Protein AF-D1BHY8-F1 (afdb_monomer_lite)

pLDDT: mean 82.14, std 14.95, range [43.56, 96.19]

Foldseek 3Di:
DPPQPPVSVLVVLVVQLVCVVVVNHDPVVVVVCCVPPPCSNPLLVQLSNLDDDDLVPPVSNLVNLVSQLRCVVVVNHDPCPVVVCCVSPNCSNPDDVVNPPPPPDPDPPPDDDD

Sequence (114 aa):
MSEKTEEELTVWIKEQIDAYDAGTIDPDLAAHLDAEIPGWNDAGARARVTPEPAIEDTEAMAAWIEVNRAAHVAGSLPEGRAAYLDSIAPGWSEPTAADEQPAADEKPVESTEA

Organism: Sanguibacter keddieii (strain ATCC 51767 / DSM 10542 / NCFB 3025 / ST-74) (NCBI:txid446469)

Radius of gyration: 18.78 Å; chains: 1; bounding box: 41×63×37 Å

Secondary structure (DSSP, 8-state):
-----HHHHHHHHHHHHHHHHTT-S-HHHHHHHHHHSTTTTSHHHHHHHSPPPPTT-HHHHHHHHHHHHHHHHTT-PPTTHHHHHHHHSTTTTSPPTTTT--------------

Structure (mmCIF, N/CA/C/O backbone):
data_AF-D1BHY8-F1
#
_entry.id   AF-D1BHY8-F1
#
loop_
_atom_site.group_PDB
_atom_site.id
_atom_site.type_symbol
_atom_site.label_atom_id
_atom_site.label_alt_id
_atom_site.label_comp_id
_atom_site.label_asym_id
_atom_site.label_entity_id
_atom_site.label_seq_id
_atom_site.pdbx_PDB_ins_code
_atom_site.Cartn_x
_atom_site.Cartn_y
_atom_site.Cartn_z
_atom_site.occupancy
_atom_site.B_iso_or_equiv
_atom_site.auth_seq_id
_atom_site.auth_comp_id
_atom_site.auth_asym_id
_atom_site.auth_atom_id
_atom_site.pdbx_PDB_model_num
ATOM 1 N N . MET A 1 1 ? -24.735 11.561 -3.843 1.00 43.56 1 MET A N 1
ATOM 2 C CA . MET A 1 1 ? -23.568 10.807 -3.354 1.00 43.56 1 MET A CA 1
ATOM 3 C C . MET A 1 1 ? -22.557 10.921 -4.469 1.00 43.56 1 MET A C 1
ATOM 5 O O . MET A 1 1 ? -22.843 10.398 -5.535 1.00 43.56 1 MET A O 1
ATOM 9 N N . SER A 1 2 ? -21.522 11.745 -4.319 1.00 51.69 2 SER A N 1
ATOM 10 C CA . SER A 1 2 ? -20.481 11.820 -5.347 1.00 51.69 2 SER A CA 1
ATOM 11 C C . SER A 1 2 ? -19.840 10.442 -5.434 1.00 51.69 2 SER A C 1
ATOM 13 O O . SER A 1 2 ? -19.338 9.945 -4.427 1.00 51.69 2 SER A O 1
ATOM 15 N N . GLU A 1 3 ? -19.948 9.796 -6.589 1.00 65.69 3 GLU A N 1
ATOM 16 C CA . GLU A 1 3 ? -19.189 8.588 -6.886 1.00 65.69 3 GLU A CA 1
ATOM 17 C C . GLU A 1 3 ? -17.720 9.014 -6.866 1.00 65.69 3 GLU A C 1
ATOM 19 O O . GLU A 1 3 ? -17.295 9.773 -7.736 1.00 65.69 3 GLU A O 1
ATOM 24 N N . LYS A 1 4 ? -16.975 8.627 -5.820 1.00 71.75 4 LYS A N 1
ATOM 25 C CA . LYS A 1 4 ? -15.517 8.773 -5.842 1.00 71.75 4 LYS A CA 1
ATOM 26 C C . LYS A 1 4 ? -15.026 8.032 -7.076 1.00 71.75 4 LYS A C 1
ATOM 28 O O . LYS A 1 4 ? -15.441 6.893 -7.305 1.00 71.75 4 LYS A O 1
ATOM 33 N N . THR A 1 5 ? -14.180 8.669 -7.870 1.00 84.75 5 THR A N 1
ATOM 34 C CA . THR A 1 5 ? -13.558 7.973 -8.997 1.00 84.75 5 THR A CA 1
ATOM 35 C C . THR A 1 5 ? -12.668 6.843 -8.474 1.00 84.75 5 THR A C 1
ATOM 37 O O . THR A 1 5 ? -12.279 6.825 -7.305 1.00 84.75 5 THR A O 1
ATOM 40 N N . GLU A 1 6 ? -12.335 5.880 -9.330 1.00 78.62 6 GLU A N 1
ATOM 41 C CA . GLU A 1 6 ? -11.438 4.777 -8.961 1.00 78.62 6 GLU A CA 1
ATOM 42 C C . GLU A 1 6 ? -10.068 5.290 -8.472 1.00 78.62 6 GLU A C 1
ATOM 44 O O . GLU A 1 6 ? -9.507 4.770 -7.506 1.00 78.62 6 GLU A O 1
ATOM 49 N N . GLU A 1 7 ? -9.577 6.385 -9.058 1.00 81.62 7 GLU A N 1
ATOM 50 C CA . GLU A 1 7 ? -8.347 7.063 -8.635 1.00 81.62 7 GLU A CA 1
ATOM 51 C C . GLU A 1 7 ? -8.487 7.708 -7.249 1.00 81.62 7 GLU A C 1
ATOM 53 O O . GLU A 1 7 ? -7.640 7.502 -6.379 1.00 81.62 7 GLU A O 1
ATOM 58 N N . GLU A 1 8 ? -9.576 8.442 -7.004 1.00 85.75 8 GLU A N 1
ATOM 59 C CA . GLU A 1 8 ? -9.850 9.055 -5.698 1.00 85.75 8 GLU A CA 1
ATOM 60 C C . GLU A 1 8 ? -10.026 8.001 -4.602 1.00 85.75 8 GLU A C 1
ATOM 62 O O . GLU A 1 8 ? -9.585 8.199 -3.468 1.00 85.75 8 GLU A O 1
ATOM 67 N N . LEU A 1 9 ? -10.658 6.872 -4.929 1.00 85.31 9 LEU A N 1
ATOM 68 C CA . LEU A 1 9 ? -10.811 5.750 -4.012 1.00 85.31 9 LEU A CA 1
ATOM 69 C C . LEU A 1 9 ? -9.456 5.112 -3.689 1.00 85.31 9 LEU A C 1
ATOM 71 O O . LEU A 1 9 ? -9.190 4.827 -2.525 1.00 85.31 9 LEU A O 1
ATOM 75 N N . THR A 1 10 ? -8.589 4.943 -4.687 1.00 86.12 10 THR A N 1
ATOM 76 C CA . THR A 1 10 ? -7.242 4.378 -4.515 1.00 86.12 10 THR A CA 1
ATOM 77 C C . THR A 1 10 ? -6.378 5.263 -3.617 1.00 86.12 10 THR A C 1
ATOM 79 O O . THR A 1 10 ? -5.772 4.770 -2.666 1.00 86.12 10 THR A O 1
ATOM 82 N N . VAL A 1 11 ? -6.363 6.579 -3.862 1.00 89.38 11 VAL A N 1
ATOM 83 C CA . VAL A 1 11 ? -5.634 7.544 -3.019 1.00 89.38 11 VAL A CA 1
ATOM 84 C C . VAL A 1 11 ? -6.191 7.551 -1.600 1.00 89.38 11 VAL A C 1
ATOM 86 O O . VAL A 1 11 ? -5.434 7.505 -0.635 1.00 89.38 11 VAL A O 1
ATOM 89 N N . TRP A 1 12 ? -7.514 7.549 -1.454 1.00 91.50 12 TRP A N 1
ATOM 90 C CA . TRP A 1 12 ? -8.134 7.555 -0.137 1.00 91.50 12 TRP A CA 1
ATOM 91 C C . TRP A 1 12 ? -7.851 6.273 0.656 1.00 91.50 12 TRP A C 1
ATOM 93 O O . TRP A 1 12 ? -7.521 6.364 1.838 1.00 91.50 12 TRP A O 1
ATOM 103 N N . ILE A 1 13 ? -7.929 5.091 0.028 1.00 91.19 13 ILE A N 1
ATOM 104 C CA . ILE A 1 13 ? -7.562 3.819 0.673 1.00 91.19 13 ILE A CA 1
ATOM 105 C C . ILE A 1 13 ? -6.087 3.821 1.066 1.00 91.19 13 ILE A C 1
ATOM 107 O O . ILE A 1 13 ? -5.766 3.363 2.161 1.00 91.19 13 ILE A O 1
ATOM 111 N N . LYS A 1 14 ? -5.198 4.392 0.241 1.00 92.56 14 LYS A N 1
ATOM 112 C CA . LYS A 1 14 ? -3.788 4.553 0.607 1.00 92.56 14 LYS A CA 1
ATOM 113 C C . LYS A 1 14 ? -3.626 5.304 1.928 1.00 92.56 14 LYS A C 1
ATOM 115 O O . LYS A 1 14 ? -2.929 4.821 2.813 1.00 92.56 14 LYS A O 1
ATOM 120 N N . GLU A 1 15 ? -4.282 6.453 2.071 1.00 93.25 15 GLU A N 1
ATOM 121 C CA . GLU A 1 15 ? -4.218 7.249 3.302 1.00 93.25 15 GLU A CA 1
ATOM 122 C C . GLU A 1 15 ? -4.725 6.465 4.518 1.00 93.25 15 GLU A C 1
ATOM 124 O O . GLU A 1 15 ? -4.160 6.580 5.605 1.00 93.25 15 GLU A O 1
ATOM 129 N N . GLN A 1 16 ? -5.767 5.645 4.339 1.00 95.31 16 GLN A N 1
ATOM 130 C CA . GLN A 1 16 ? -6.299 4.834 5.432 1.00 95.31 16 GLN A CA 1
ATOM 131 C C . GLN A 1 16 ? -5.335 3.706 5.812 1.00 95.31 16 GLN A C 1
ATOM 133 O O . GLN A 1 16 ? -5.181 3.422 6.997 1.00 95.31 16 GLN A O 1
ATOM 138 N N . ILE A 1 17 ? -4.669 3.079 4.835 1.00 94.25 17 ILE A N 1
ATOM 139 C CA . ILE A 1 17 ? -3.659 2.041 5.089 1.00 94.25 17 ILE A CA 1
ATOM 140 C C . ILE A 1 17 ? -2.475 2.656 5.835 1.00 94.25 17 ILE A C 1
ATOM 142 O O . ILE A 1 17 ? -2.067 2.124 6.863 1.00 94.25 17 ILE A O 1
ATOM 146 N N . ASP A 1 18 ? -1.987 3.814 5.383 1.00 93.12 18 ASP A N 1
ATOM 147 C CA . ASP A 1 18 ? -0.881 4.523 6.031 1.00 93.12 18 ASP A CA 1
ATOM 148 C C . ASP A 1 18 ? -1.251 4.915 7.484 1.00 93.12 18 ASP A C 1
ATOM 150 O O . ASP A 1 18 ? -0.440 4.771 8.400 1.00 93.12 18 ASP A O 1
ATOM 154 N N . ALA A 1 19 ? -2.493 5.356 7.731 1.00 93.62 19 ALA A N 1
ATOM 155 C CA . ALA A 1 19 ? -2.992 5.662 9.077 1.00 93.62 19 ALA A CA 1
ATOM 156 C C . ALA A 1 19 ? -3.164 4.410 9.956 1.00 93.62 19 ALA A C 1
ATOM 158 O O . ALA A 1 19 ? -2.929 4.462 11.166 1.00 93.62 19 ALA A O 1
ATOM 159 N N . TYR A 1 20 ? -3.566 3.284 9.368 1.00 94.38 20 TYR A N 1
ATOM 160 C CA . TYR A 1 20 ? -3.672 2.002 10.060 1.00 94.38 20 TYR A CA 1
ATOM 161 C C . TYR A 1 20 ? -2.298 1.487 10.484 1.00 94.38 20 TYR A C 1
ATOM 163 O O . TYR A 1 20 ? -2.110 1.143 11.650 1.00 94.38 20 TYR A O 1
ATOM 171 N N . ASP A 1 21 ? -1.319 1.523 9.579 1.00 92.00 21 ASP A N 1
ATOM 172 C CA . ASP A 1 21 ? 0.058 1.106 9.851 1.00 92.00 21 ASP A CA 1
ATOM 173 C C . ASP A 1 21 ? 0.731 2.028 10.887 1.00 92.00 21 ASP A C 1
ATOM 175 O O . ASP A 1 21 ? 1.500 1.570 11.733 1.00 92.00 21 ASP A O 1
ATOM 179 N N . ALA A 1 22 ? 0.386 3.321 10.8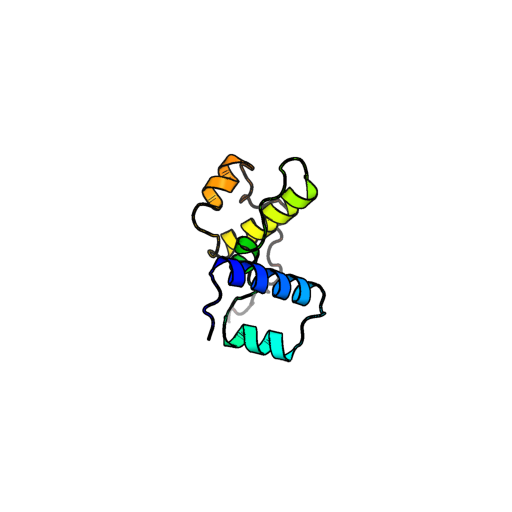89 1.00 93.31 22 ALA A N 1
ATOM 180 C CA . ALA A 1 22 ? 0.810 4.276 11.913 1.00 93.31 22 ALA A CA 1
ATOM 181 C C . ALA A 1 22 ? 0.065 4.129 13.258 1.00 93.31 22 ALA A C 1
ATOM 183 O O . ALA A 1 22 ? 0.449 4.768 14.241 1.00 93.31 22 ALA A O 1
ATOM 184 N N . GLY A 1 23 ? -1.008 3.330 13.318 1.00 93.94 23 GLY A N 1
ATOM 185 C CA . GLY A 1 23 ? -1.868 3.186 14.496 1.00 93.94 23 GLY A CA 1
ATOM 186 C C . GLY A 1 23 ? -2.661 4.450 14.849 1.00 93.94 23 GLY A C 1
ATOM 187 O O . GLY A 1 23 ? -3.062 4.620 16.000 1.00 93.94 23 GLY A O 1
ATOM 188 N N . THR A 1 24 ? -2.852 5.358 13.889 1.00 96.19 24 THR A N 1
ATOM 189 C CA . THR A 1 24 ? -3.548 6.645 14.060 1.00 96.19 24 THR A CA 1
ATOM 190 C C . THR A 1 24 ? -4.954 6.658 13.467 1.00 96.19 24 THR A C 1
ATOM 192 O O . THR A 1 24 ? -5.671 7.645 13.636 1.00 96.19 24 THR A O 1
ATOM 195 N N . ILE A 1 25 ? -5.356 5.584 12.784 1.00 94.69 25 ILE A N 1
ATOM 196 C CA . ILE A 1 25 ? -6.710 5.433 12.254 1.00 94.69 25 ILE A CA 1
ATOM 197 C C . ILE A 1 25 ? -7.748 5.409 13.384 1.00 94.69 25 ILE A C 1
ATOM 199 O O . ILE A 1 25 ? -7.530 4.829 14.449 1.00 94.69 25 ILE A O 1
ATOM 203 N N . ASP A 1 26 ? -8.897 6.034 13.134 1.00 94.50 26 ASP A N 1
ATOM 204 C CA . ASP A 1 26 ? -10.049 5.938 14.025 1.00 94.50 26 ASP A CA 1
ATOM 205 C C . ASP A 1 26 ? -10.571 4.480 14.041 1.00 94.50 26 ASP A C 1
ATOM 207 O O . ASP A 1 26 ? -10.841 3.926 12.969 1.00 94.50 26 ASP A O 1
ATOM 211 N N . PRO A 1 27 ? -10.720 3.832 15.214 1.00 92.81 27 PRO A N 1
ATOM 212 C CA . PRO A 1 27 ? -11.228 2.463 15.306 1.00 92.81 27 PRO A CA 1
ATOM 213 C C . PRO A 1 27 ? -12.614 2.268 14.680 1.00 92.81 27 PRO A C 1
ATOM 215 O O . PRO A 1 27 ? -12.866 1.219 14.085 1.00 92.81 27 PRO A O 1
ATOM 218 N N . ASP A 1 28 ? -13.497 3.265 14.773 1.00 94.94 28 ASP A N 1
ATOM 219 C CA . ASP A 1 28 ? -14.833 3.197 14.178 1.00 94.94 28 ASP A CA 1
ATOM 220 C C . ASP A 1 28 ? -14.746 3.281 12.648 1.00 94.94 28 ASP A C 1
ATOM 222 O O . ASP A 1 28 ? -15.491 2.602 11.938 1.00 94.94 28 ASP A O 1
ATOM 226 N N . LEU A 1 29 ? -13.791 4.060 12.124 1.00 93.75 29 LEU A N 1
ATOM 227 C CA . LEU A 1 29 ? -13.511 4.117 10.689 1.00 93.75 29 LEU A CA 1
ATOM 228 C C . LEU A 1 29 ? -12.920 2.800 10.178 1.00 93.75 29 LEU A C 1
ATOM 230 O O . LEU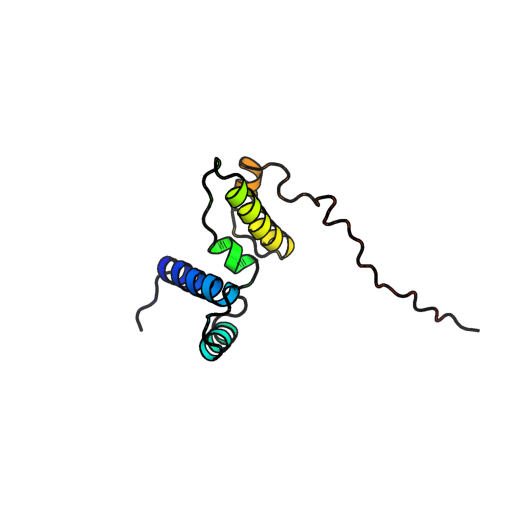 A 1 29 ? -13.354 2.317 9.136 1.00 93.75 29 LEU A O 1
ATOM 234 N N . ALA A 1 30 ? -11.975 2.201 10.905 1.00 92.94 30 ALA A N 1
ATOM 235 C CA . ALA A 1 30 ? -11.410 0.900 10.548 1.00 92.94 30 ALA A CA 1
ATOM 236 C C . ALA A 1 30 ? -12.496 -0.189 10.510 1.00 92.94 30 ALA A C 1
ATOM 238 O O . ALA A 1 30 ? -12.595 -0.923 9.531 1.00 92.94 30 ALA A O 1
ATOM 239 N N . ALA A 1 31 ? -13.378 -0.229 11.515 1.00 93.62 31 ALA A N 1
ATOM 240 C CA . ALA A 1 31 ? -14.501 -1.164 11.542 1.00 93.62 31 ALA A CA 1
ATOM 241 C C . ALA A 1 31 ? -15.501 -0.922 10.397 1.00 93.62 31 ALA A C 1
ATOM 243 O O . ALA A 1 31 ? -16.043 -1.870 9.828 1.00 93.62 31 ALA A O 1
ATOM 244 N N . HIS A 1 32 ? -15.746 0.341 10.039 1.00 94.06 32 HIS A N 1
ATOM 245 C CA . HIS A 1 32 ? -16.584 0.683 8.891 1.00 94.06 32 HIS A CA 1
ATOM 246 C C . HIS A 1 32 ? -15.955 0.223 7.569 1.00 94.06 32 HIS A C 1
ATOM 248 O O . HIS A 1 32 ? -16.646 -0.351 6.732 1.00 94.06 32 HIS A O 1
ATOM 254 N N . LEU A 1 33 ? -14.646 0.418 7.399 1.00 92.94 33 LEU A N 1
ATOM 255 C CA . LEU A 1 33 ? -13.896 -0.051 6.235 1.00 92.94 33 LEU A CA 1
ATOM 256 C C . LEU A 1 33 ? -13.901 -1.576 6.124 1.00 92.94 33 LEU A C 1
ATOM 258 O O . LEU A 1 33 ? -14.147 -2.093 5.041 1.00 92.94 33 LEU A O 1
ATOM 262 N N . ASP A 1 34 ? -13.711 -2.293 7.231 1.00 93.44 34 ASP A N 1
ATOM 263 C CA . ASP A 1 34 ? -13.782 -3.758 7.256 1.00 93.44 34 ASP A CA 1
ATOM 264 C C . ASP A 1 34 ? -15.165 -4.278 6.827 1.00 93.44 34 ASP A C 1
ATOM 266 O O . ASP A 1 34 ? -15.265 -5.329 6.189 1.00 93.44 34 ASP A O 1
ATOM 270 N N . ALA A 1 35 ? -16.233 -3.543 7.158 1.00 92.88 35 ALA A N 1
ATOM 271 C CA . ALA A 1 35 ? -17.605 -3.899 6.808 1.00 92.88 35 ALA A CA 1
ATOM 272 C C . ALA A 1 35 ? -17.971 -3.559 5.352 1.00 92.88 35 ALA A C 1
ATOM 274 O O . ALA A 1 35 ? -18.582 -4.380 4.668 1.00 92.88 35 ALA A O 1
ATOM 275 N N . GLU A 1 36 ? -17.623 -2.360 4.882 1.00 91.75 36 GLU A N 1
ATOM 276 C CA . GLU A 1 36 ? -17.995 -1.868 3.547 1.00 91.75 36 GLU A CA 1
ATOM 277 C C . GLU A 1 36 ? -17.038 -2.353 2.451 1.00 91.75 36 GLU A C 1
ATOM 279 O O . GLU A 1 36 ? -17.446 -2.566 1.309 1.00 91.75 36 GLU A O 1
ATOM 284 N N . ILE A 1 37 ? -15.758 -2.528 2.785 1.00 88.62 37 ILE A N 1
ATOM 285 C CA . ILE A 1 37 ? -14.693 -2.909 1.855 1.00 88.62 37 ILE A CA 1
ATOM 286 C C . ILE A 1 37 ? -13.857 -4.033 2.490 1.00 88.62 37 ILE A C 1
ATOM 288 O O . ILE A 1 37 ? -12.731 -3.812 2.947 1.00 88.62 37 ILE A O 1
ATOM 292 N N . PRO A 1 38 ? -14.374 -5.274 2.518 1.00 89.12 38 PRO A N 1
ATOM 293 C CA . PRO A 1 38 ? -13.612 -6.408 3.021 1.00 89.12 38 PRO A CA 1
ATOM 294 C C . PRO A 1 38 ? -12.270 -6.541 2.289 1.00 89.12 38 PRO A C 1
ATOM 296 O O . PRO A 1 38 ? -12.227 -6.579 1.059 1.00 89.12 38 PRO A O 1
ATOM 299 N N . GLY A 1 39 ? -11.175 -6.608 3.050 1.00 87.62 39 GLY A N 1
ATOM 300 C CA . GLY A 1 39 ? -9.818 -6.695 2.498 1.00 87.62 39 GLY A CA 1
ATOM 301 C C . GLY A 1 39 ? -9.203 -5.357 2.072 1.00 87.62 39 GLY A C 1
ATOM 302 O O . GLY A 1 39 ? -8.173 -5.358 1.406 1.00 87.62 39 GLY A O 1
ATOM 303 N N . TRP A 1 40 ? -9.771 -4.208 2.462 1.00 91.69 40 TRP A N 1
ATOM 304 C CA . TR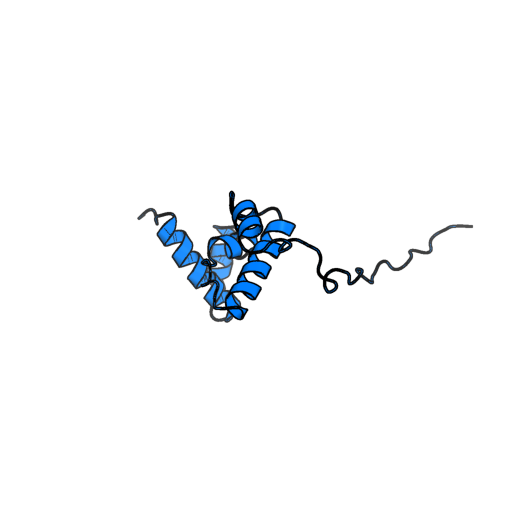P A 1 40 ? -9.246 -2.879 2.103 1.00 91.69 40 TRP A CA 1
ATOM 305 C C . TRP A 1 40 ? -7.772 -2.634 2.479 1.00 91.69 40 TRP A C 1
ATOM 307 O O . TRP A 1 40 ? -7.153 -1.765 1.870 1.00 91.69 40 TRP A O 1
ATOM 317 N N . ASN A 1 41 ? -7.203 -3.377 3.438 1.00 92.62 41 ASN A N 1
ATOM 318 C CA . ASN A 1 41 ? -5.785 -3.308 3.824 1.00 92.62 41 ASN A CA 1
ATOM 319 C C . ASN A 1 41 ? -4.987 -4.598 3.548 1.00 92.62 41 ASN A C 1
ATOM 321 O O . ASN A 1 41 ? -3.861 -4.744 4.035 1.00 92.62 41 ASN A O 1
ATOM 325 N N . ASP A 1 42 ? -5.554 -5.548 2.80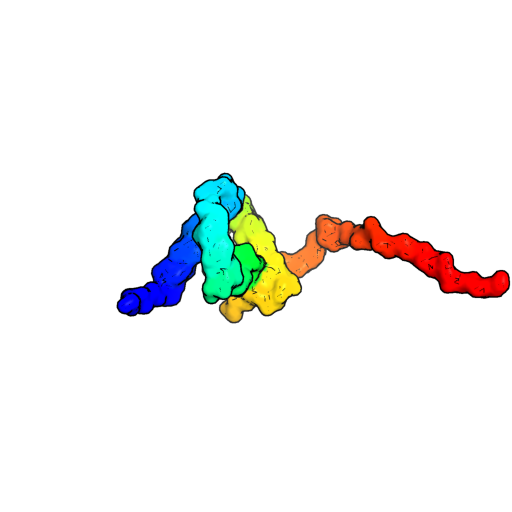0 1.00 92.31 42 ASP A N 1
ATOM 326 C CA . ASP A 1 42 ? -4.889 -6.817 2.517 1.00 92.31 42 ASP A CA 1
ATOM 327 C C . ASP A 1 42 ? -3.685 -6.649 1.569 1.00 92.31 42 ASP A C 1
ATOM 329 O O . ASP A 1 42 ? -3.377 -5.556 1.083 1.00 92.31 42 ASP A O 1
ATOM 333 N N . ALA A 1 43 ? -2.974 -7.746 1.294 1.00 89.19 43 ALA A N 1
ATOM 334 C CA . ALA A 1 43 ? -1.803 -7.712 0.422 1.00 89.19 43 ALA A CA 1
ATOM 335 C C . ALA A 1 43 ? -2.127 -7.212 -1.001 1.00 89.19 43 ALA A C 1
ATOM 337 O O . ALA A 1 43 ? -1.336 -6.476 -1.589 1.00 89.19 43 ALA A O 1
ATOM 338 N N . GLY A 1 44 ? -3.292 -7.563 -1.550 1.00 88.06 44 GLY A N 1
ATOM 339 C CA . GLY A 1 44 ? -3.728 -7.111 -2.869 1.00 88.06 44 GLY A CA 1
ATOM 340 C C . GLY A 1 44 ? -4.075 -5.626 -2.886 1.00 88.06 44 GLY A C 1
ATOM 341 O O . GLY A 1 44 ? -3.627 -4.901 -3.775 1.00 88.06 44 GLY A O 1
ATOM 342 N N . ALA A 1 45 ? -4.829 -5.151 -1.895 1.00 89.50 45 ALA A N 1
ATOM 343 C CA . ALA A 1 45 ? -5.157 -3.741 -1.735 1.00 89.50 45 ALA A CA 1
ATOM 344 C C . ALA A 1 45 ? -3.890 -2.897 -1.557 1.00 89.50 45 ALA A C 1
ATOM 346 O O . ALA A 1 45 ? -3.716 -1.902 -2.261 1.00 89.50 45 ALA A O 1
ATOM 347 N N . ARG A 1 46 ? -2.955 -3.355 -0.717 1.00 91.94 46 ARG A N 1
ATOM 348 C CA . ARG A 1 46 ? -1.635 -2.737 -0.545 1.00 91.94 46 ARG A CA 1
ATOM 349 C C . ARG A 1 46 ? -0.861 -2.684 -1.862 1.00 91.94 46 ARG A C 1
ATOM 351 O O . ARG A 1 46 ? -0.468 -1.600 -2.275 1.00 91.94 46 ARG A O 1
ATOM 358 N N . ALA A 1 47 ? -0.740 -3.792 -2.595 1.00 89.19 47 ALA A N 1
ATOM 359 C CA . ALA A 1 47 ? -0.030 -3.814 -3.880 1.00 89.19 47 ALA A CA 1
ATOM 360 C C . ALA A 1 47 ? -0.636 -2.889 -4.954 1.00 89.19 47 ALA A C 1
ATOM 362 O O . ALA A 1 47 ? 0.100 -2.371 -5.802 1.00 89.19 47 ALA A O 1
ATOM 363 N N . ARG A 1 48 ? -1.959 -2.664 -4.924 1.00 87.81 48 ARG A N 1
ATOM 364 C CA . ARG A 1 48 ? -2.645 -1.707 -5.811 1.00 87.81 48 ARG A CA 1
ATOM 365 C C . ARG A 1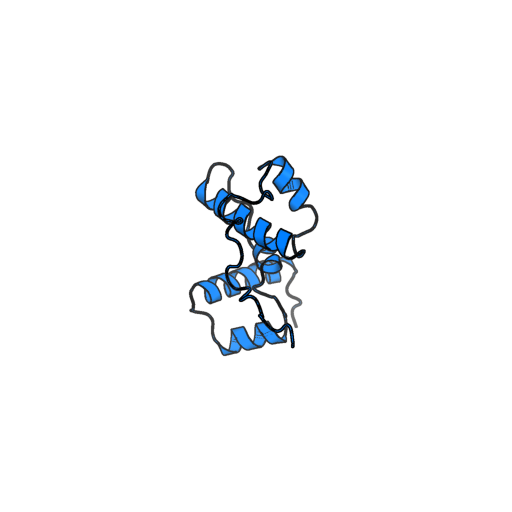 48 ? -2.296 -0.261 -5.478 1.00 87.81 48 ARG A C 1
ATOM 367 O O . ARG A 1 48 ? -2.067 0.516 -6.400 1.00 87.81 48 ARG A O 1
ATOM 374 N N . VAL A 1 49 ? -2.262 0.097 -4.193 1.00 89.00 49 VAL A N 1
ATOM 375 C CA . VAL A 1 49 ? -2.025 1.485 -3.766 1.00 89.00 49 VAL A CA 1
ATOM 376 C C . VAL A 1 49 ? -0.547 1.856 -3.664 1.00 89.00 49 VAL A C 1
ATOM 378 O O . VAL A 1 49 ? -0.228 3.044 -3.647 1.00 89.00 49 VAL A O 1
ATOM 381 N N . THR A 1 50 ? 0.368 0.883 -3.572 1.00 86.25 50 THR A N 1
ATOM 382 C CA . THR A 1 50 ? 1.804 1.175 -3.528 1.00 86.25 50 THR A CA 1
ATOM 383 C C . THR A 1 50 ? 2.284 1.604 -4.920 1.00 86.25 50 THR A C 1
ATOM 385 O O . THR A 1 50 ? 2.254 0.790 -5.854 1.00 86.25 50 THR A O 1
ATOM 388 N N . PRO A 1 51 ? 2.737 2.863 -5.081 1.00 84.12 51 PRO A N 1
ATOM 389 C CA . PRO A 1 51 ? 3.262 3.334 -6.352 1.00 84.12 51 PRO A CA 1
ATOM 390 C C . PRO A 1 51 ? 4.573 2.626 -6.684 1.00 84.12 51 PRO A C 1
ATOM 392 O O . PRO A 1 51 ? 5.291 2.161 -5.798 1.00 84.12 51 PRO A O 1
ATOM 395 N N . GLU A 1 52 ? 4.887 2.571 -7.973 1.00 83.62 52 GLU A N 1
ATOM 396 C CA . GLU A 1 52 ? 6.188 2.102 -8.435 1.00 83.62 52 GLU A CA 1
ATOM 397 C C . GLU A 1 52 ? 7.288 3.063 -7.954 1.00 83.62 52 GLU A C 1
ATOM 399 O O . GLU A 1 52 ? 7.199 4.269 -8.214 1.00 83.62 52 GLU A O 1
ATOM 404 N N . PRO A 1 53 ? 8.310 2.570 -7.239 1.00 83.00 53 PRO A N 1
ATOM 405 C CA . PRO A 1 53 ? 9.419 3.399 -6.803 1.00 83.00 53 PRO A CA 1
ATOM 406 C C . PRO A 1 53 ? 10.354 3.705 -7.976 1.00 83.00 53 PRO A C 1
ATOM 408 O O . PRO A 1 53 ? 10.410 2.980 -8.972 1.00 83.00 53 PRO A O 1
ATOM 411 N N . ALA A 1 54 ? 11.141 4.773 -7.843 1.00 82.25 54 ALA A N 1
ATOM 412 C CA . ALA A 1 54 ? 12.241 5.013 -8.767 1.00 82.25 54 ALA A CA 1
ATOM 413 C C . ALA A 1 54 ? 13.249 3.853 -8.673 1.00 82.25 54 ALA A C 1
ATOM 415 O O . ALA A 1 54 ? 13.624 3.449 -7.577 1.00 82.25 54 ALA A O 1
ATOM 416 N N . ILE A 1 55 ? 13.717 3.338 -9.816 1.00 74.62 55 ILE A N 1
ATOM 417 C CA . ILE A 1 55 ? 14.620 2.167 -9.879 1.00 74.62 55 ILE A CA 1
ATOM 418 C C . ILE A 1 55 ? 15.930 2.398 -9.101 1.00 74.62 55 ILE A C 1
ATOM 420 O O . ILE A 1 55 ? 16.550 1.459 -8.610 1.00 74.62 55 ILE A O 1
ATOM 424 N N . GLU A 1 56 ? 16.349 3.654 -8.983 1.00 81.75 56 GLU A N 1
ATOM 425 C CA . GLU A 1 56 ? 17.548 4.072 -8.254 1.00 81.75 56 GLU A CA 1
ATOM 426 C C . GLU A 1 56 ? 17.387 4.089 -6.724 1.00 81.75 56 GLU A C 1
ATOM 428 O O . GLU A 1 56 ? 18.391 4.105 -6.011 1.00 81.75 56 GLU A O 1
ATOM 433 N N . ASP A 1 57 ? 16.154 4.027 -6.212 1.00 87.12 57 ASP A N 1
ATOM 434 C CA . ASP A 1 57 ? 15.874 3.870 -4.786 1.00 87.12 57 ASP A CA 1
ATOM 435 C C . ASP A 1 57 ? 15.763 2.382 -4.439 1.00 87.12 57 ASP A C 1
ATOM 437 O O . ASP A 1 57 ? 14.702 1.759 -4.508 1.00 87.12 57 ASP A O 1
ATOM 441 N N . THR A 1 58 ? 16.901 1.792 -4.080 1.00 84.00 58 THR A N 1
ATOM 442 C CA . THR A 1 58 ? 17.000 0.357 -3.794 1.00 84.00 58 THR A CA 1
ATOM 443 C C . THR A 1 58 ? 16.184 -0.078 -2.578 1.00 84.00 58 THR A C 1
ATOM 445 O O . THR A 1 58 ? 15.735 -1.221 -2.538 1.00 84.00 58 THR A O 1
ATOM 448 N N . GLU A 1 59 ? 15.995 0.798 -1.587 1.00 86.69 59 GLU A N 1
ATOM 449 C CA . GLU A 1 59 ? 15.225 0.478 -0.378 1.00 86.69 59 GLU A CA 1
ATOM 450 C C . GLU A 1 59 ? 13.728 0.489 -0.687 1.00 86.69 59 GLU A C 1
ATOM 452 O O . GLU A 1 59 ? 13.029 -0.490 -0.408 1.00 86.69 59 GLU A O 1
ATOM 457 N N . ALA A 1 60 ? 13.252 1.541 -1.359 1.00 85.69 60 ALA A N 1
ATOM 458 C CA . ALA A 1 60 ? 11.868 1.614 -1.806 1.00 85.69 60 ALA A CA 1
ATOM 459 C C . ALA A 1 60 ? 11.536 0.494 -2.807 1.00 85.69 60 ALA A C 1
ATOM 461 O O . ALA A 1 60 ? 10.454 -0.088 -2.735 1.00 85.69 60 ALA A O 1
ATOM 462 N N . MET A 1 61 ? 12.472 0.141 -3.697 1.00 88.00 61 MET A N 1
ATOM 463 C CA . MET A 1 61 ? 12.327 -0.980 -4.631 1.00 88.00 61 MET A CA 1
ATOM 464 C C . MET A 1 61 ? 12.195 -2.323 -3.907 1.00 88.00 61 MET A C 1
ATOM 466 O O . MET A 1 61 ? 11.312 -3.109 -4.248 1.00 88.00 61 MET A O 1
ATOM 470 N N . ALA A 1 62 ? 13.021 -2.584 -2.891 1.00 87.56 62 ALA A N 1
ATOM 471 C CA . ALA A 1 62 ? 12.942 -3.821 -2.118 1.00 87.56 62 ALA A CA 1
ATOM 472 C C . ALA A 1 62 ? 11.596 -3.953 -1.385 1.00 87.56 62 ALA A C 1
ATOM 474 O O . ALA A 1 62 ? 10.931 -4.982 -1.512 1.00 87.56 62 ALA A O 1
ATOM 475 N N . ALA A 1 63 ? 11.158 -2.896 -0.694 1.00 88.06 63 ALA A N 1
ATOM 476 C CA . ALA A 1 63 ? 9.870 -2.877 0.000 1.00 88.06 63 ALA A CA 1
ATOM 477 C C . ALA A 1 63 ? 8.690 -3.041 -0.972 1.00 88.06 63 ALA A C 1
ATOM 479 O O . ALA A 1 63 ? 7.744 -3.785 -0.710 1.00 88.06 63 ALA A O 1
ATOM 480 N N . TRP A 1 64 ? 8.752 -2.387 -2.134 1.00 90.75 64 TRP A N 1
ATOM 481 C CA . TRP A 1 64 ? 7.733 -2.531 -3.168 1.00 90.75 64 TRP A CA 1
ATOM 482 C C . TRP A 1 64 ? 7.667 -3.964 -3.710 1.00 90.75 64 TRP A C 1
ATOM 484 O O . TRP A 1 64 ? 6.572 -4.520 -3.821 1.00 90.75 64 TRP A O 1
ATOM 494 N N . ILE A 1 65 ? 8.807 -4.604 -3.992 1.00 91.56 65 ILE A N 1
ATOM 495 C CA . ILE A 1 65 ? 8.850 -6.013 -4.410 1.00 91.56 65 ILE A CA 1
ATOM 496 C C . ILE A 1 65 ? 8.232 -6.916 -3.338 1.00 91.56 65 ILE A C 1
ATOM 498 O O . ILE A 1 65 ? 7.427 -7.780 -3.678 1.00 91.56 65 ILE A O 1
ATOM 502 N N . GLU A 1 66 ? 8.537 -6.699 -2.058 1.00 90.44 66 GLU A N 1
ATOM 503 C CA . GLU A 1 66 ? 7.990 -7.487 -0.948 1.00 90.44 66 GLU A CA 1
ATOM 504 C C . GLU A 1 66 ? 6.457 -7.406 -0.875 1.00 90.44 66 GLU A C 1
ATOM 506 O O . GLU A 1 66 ? 5.784 -8.439 -0.808 1.00 90.44 66 GLU A O 1
ATOM 511 N N . VAL A 1 67 ? 5.885 -6.203 -0.987 1.00 91.00 67 VAL A N 1
ATOM 512 C CA . VAL A 1 67 ? 4.424 -6.008 -1.007 1.00 91.00 67 VAL A CA 1
ATOM 513 C C . VAL A 1 67 ? 3.783 -6.750 -2.182 1.00 91.00 67 VAL A C 1
ATOM 515 O O . VAL A 1 67 ? 2.788 -7.460 -2.012 1.00 91.00 67 VAL A O 1
ATOM 518 N N . ASN A 1 68 ? 4.356 -6.629 -3.382 1.00 92.50 68 ASN A N 1
ATOM 519 C CA . ASN A 1 68 ? 3.831 -7.321 -4.559 1.00 92.50 68 ASN A CA 1
ATOM 520 C C . ASN A 1 68 ? 4.016 -8.843 -4.452 1.00 92.50 68 ASN A C 1
ATOM 522 O O . ASN A 1 68 ? 3.161 -9.610 -4.886 1.00 92.50 68 ASN A O 1
ATOM 526 N N . ARG A 1 69 ? 5.088 -9.312 -3.822 1.00 91.69 69 ARG A N 1
ATOM 527 C CA . ARG A 1 69 ? 5.324 -10.732 -3.564 1.00 91.69 69 ARG A CA 1
ATOM 528 C C . ARG A 1 69 ? 4.298 -11.319 -2.607 1.00 91.69 69 ARG A C 1
ATOM 530 O O . ARG A 1 69 ? 3.730 -12.367 -2.912 1.00 91.69 69 ARG A O 1
ATOM 537 N N . ALA A 1 70 ? 3.985 -10.622 -1.519 1.00 90.50 70 ALA A N 1
ATOM 538 C CA . ALA A 1 70 ? 2.908 -11.013 -0.615 1.00 90.50 70 ALA A CA 1
ATOM 539 C C . ALA A 1 70 ? 1.557 -11.084 -1.350 1.00 90.50 70 ALA A C 1
ATOM 541 O O . ALA A 1 70 ? 0.816 -12.056 -1.199 1.00 90.50 70 ALA A O 1
ATOM 542 N N . ALA A 1 71 ? 1.260 -10.104 -2.211 1.00 90.12 71 ALA A N 1
ATOM 543 C CA . ALA A 1 71 ? 0.044 -10.101 -3.024 1.00 90.12 71 ALA A CA 1
ATOM 544 C C . ALA A 1 71 ? 0.000 -11.257 -4.036 1.00 90.12 71 ALA A C 1
ATOM 546 O O . ALA A 1 71 ? -1.060 -11.838 -4.262 1.00 90.12 71 ALA A O 1
ATOM 547 N N . HIS A 1 72 ? 1.144 -11.612 -4.624 1.00 91.38 72 HIS A N 1
ATOM 548 C CA . HIS A 1 72 ? 1.279 -12.741 -5.541 1.00 91.38 72 HIS A CA 1
ATOM 549 C C . HIS A 1 72 ? 1.031 -14.078 -4.842 1.00 91.38 72 HIS A C 1
ATOM 551 O O . HIS A 1 72 ? 0.238 -14.880 -5.329 1.00 91.38 72 HIS A O 1
ATOM 557 N N . VAL A 1 73 ? 1.640 -14.293 -3.672 1.00 89.81 73 VAL A N 1
ATOM 558 C CA . VAL A 1 73 ? 1.414 -15.494 -2.850 1.00 89.81 73 VAL A CA 1
ATOM 559 C C . VAL A 1 73 ? -0.049 -15.599 -2.412 1.00 89.81 73 VAL A C 1
ATOM 561 O O . VAL A 1 73 ? -0.614 -16.689 -2.418 1.00 89.81 73 VAL A O 1
ATOM 564 N N . ALA A 1 74 ? -0.687 -14.470 -2.097 1.00 87.62 74 ALA A N 1
ATOM 565 C CA . ALA A 1 74 ? -2.109 -14.412 -1.765 1.00 87.62 74 ALA A CA 1
ATOM 566 C C . ALA A 1 74 ? -3.047 -14.600 -2.977 1.00 87.62 74 ALA A C 1
ATOM 568 O O . ALA A 1 74 ? -4.256 -14.716 -2.792 1.00 87.62 74 ALA A O 1
ATOM 569 N N . GLY A 1 75 ? -2.526 -14.617 -4.211 1.00 89.00 75 GLY A N 1
ATOM 570 C CA . GLY A 1 75 ? -3.329 -14.697 -5.436 1.00 89.00 75 GLY A CA 1
ATOM 571 C C . GLY A 1 75 ? -4.106 -13.416 -5.770 1.00 89.00 75 GLY A C 1
ATOM 572 O O . GLY A 1 75 ? -4.991 -13.447 -6.621 1.00 89.00 75 GLY A O 1
ATOM 573 N N . SER A 1 76 ? -3.772 -12.294 -5.124 1.00 90.00 76 SER A N 1
ATOM 574 C CA . SER A 1 76 ? -4.475 -11.004 -5.236 1.00 90.00 76 SER A CA 1
ATOM 575 C C . SER A 1 76 ? -3.675 -9.936 -5.987 1.00 90.00 76 SER A C 1
ATOM 577 O O . SER A 1 76 ? -4.031 -8.754 -5.960 1.00 90.00 76 SER A O 1
ATOM 579 N N . LEU A 1 77 ? -2.579 -10.327 -6.643 1.00 91.00 77 LEU A N 1
ATOM 580 C CA . LEU A 1 77 ? -1.732 -9.411 -7.398 1.00 91.00 77 LEU A CA 1
ATOM 581 C C . LEU A 1 77 ? -2.503 -8.783 -8.580 1.00 91.00 77 LEU A C 1
ATOM 583 O O . LEU A 1 77 ? -3.209 -9.503 -9.289 1.00 91.00 77 LEU A O 1
ATOM 587 N N . PRO A 1 78 ? -2.358 -7.468 -8.836 1.00 86.88 78 PRO A N 1
ATOM 588 C CA . PRO A 1 78 ? -2.993 -6.822 -9.981 1.00 86.88 78 PRO A CA 1
ATOM 589 C C . PRO A 1 78 ? -2.579 -7.432 -11.327 1.00 86.88 78 PRO A C 1
ATOM 591 O O . PRO A 1 78 ? -1.436 -7.858 -11.514 1.00 86.88 78 PRO A O 1
ATOM 594 N N . GLU A 1 79 ? -3.501 -7.427 -12.292 1.00 85.75 79 GLU A N 1
ATOM 595 C CA . GLU A 1 79 ? -3.234 -7.917 -13.646 1.00 85.75 79 GLU A CA 1
ATOM 596 C C . GLU A 1 79 ? -2.080 -7.133 -14.296 1.00 85.75 79 GLU A C 1
ATOM 598 O O . GLU A 1 79 ? -1.940 -5.925 -14.115 1.00 85.75 79 GLU A O 1
ATOM 603 N N . GLY A 1 80 ? -1.194 -7.834 -15.008 1.00 86.56 80 GLY A N 1
ATOM 604 C CA . GLY A 1 80 ? -0.006 -7.242 -15.633 1.00 86.56 80 GLY A CA 1
ATOM 605 C C . GLY A 1 80 ? 1.137 -6.892 -14.670 1.00 86.56 80 GLY A C 1
ATOM 606 O O . GLY A 1 80 ? 2.277 -6.776 -15.119 1.00 86.56 80 GLY A O 1
ATOM 607 N N . ARG A 1 81 ? 0.893 -6.810 -13.352 1.00 90.38 81 ARG A N 1
ATOM 608 C CA . ARG A 1 81 ? 1.932 -6.477 -12.363 1.00 90.38 81 ARG A CA 1
ATOM 609 C C . ARG A 1 81 ? 3.016 -7.552 -12.273 1.00 90.38 81 ARG A C 1
ATOM 611 O O . ARG A 1 81 ? 4.186 -7.200 -12.199 1.00 90.38 81 ARG A O 1
ATOM 618 N N . ALA A 1 82 ? 2.652 -8.835 -12.358 1.00 90.62 82 ALA A N 1
ATOM 619 C CA . ALA A 1 82 ? 3.628 -9.932 -12.418 1.00 90.62 82 ALA A CA 1
ATOM 620 C C . ALA A 1 82 ? 4.557 -9.804 -13.634 1.00 90.62 82 ALA A C 1
ATOM 622 O O . ALA A 1 82 ? 5.771 -9.824 -13.485 1.00 90.62 82 ALA A O 1
ATOM 623 N N . ALA A 1 83 ? 3.985 -9.584 -14.823 1.00 90.00 83 ALA A N 1
ATOM 624 C CA . ALA A 1 83 ? 4.759 -9.442 -16.056 1.00 90.00 83 ALA A CA 1
ATOM 625 C C . ALA A 1 83 ? 5.694 -8.221 -16.019 1.00 90.00 83 ALA A C 1
ATOM 627 O O . ALA A 1 83 ? 6.803 -8.264 -16.548 1.00 90.00 83 ALA A O 1
ATOM 628 N N . TYR A 1 84 ? 5.255 -7.133 -15.382 1.00 89.94 84 TYR A N 1
ATOM 629 C CA . TYR A 1 84 ? 6.104 -5.971 -15.159 1.00 89.94 84 TYR A CA 1
ATOM 630 C C . TYR A 1 84 ? 7.261 -6.283 -14.203 1.00 89.94 84 TYR A C 1
ATOM 632 O O . TYR A 1 84 ? 8.414 -6.022 -14.544 1.00 89.94 84 TYR A O 1
ATOM 640 N N . LEU A 1 85 ? 6.985 -6.911 -13.057 1.00 90.81 85 LEU A N 1
ATOM 641 C CA . LEU A 1 85 ? 8.008 -7.331 -12.095 1.00 90.81 85 LEU A CA 1
ATOM 642 C C . LEU A 1 85 ? 9.024 -8.299 -12.712 1.00 90.81 85 LEU A C 1
ATOM 644 O O . LEU A 1 85 ? 10.222 -8.117 -12.516 1.00 90.81 85 LEU A O 1
ATOM 648 N N . ASP A 1 86 ? 8.578 -9.243 -13.544 1.00 92.44 86 ASP A N 1
ATOM 649 C CA . ASP A 1 86 ? 9.463 -10.141 -14.298 1.00 92.44 86 ASP A CA 1
ATOM 650 C C . ASP A 1 86 ? 10.425 -9.378 -15.224 1.00 92.44 86 ASP A C 1
ATOM 652 O O . ASP A 1 86 ? 11.538 -9.837 -15.481 1.00 92.44 86 ASP A O 1
ATOM 656 N N . SER A 1 87 ? 10.013 -8.206 -15.722 1.00 90.31 87 SER A N 1
ATOM 657 C CA . SER A 1 87 ? 10.818 -7.386 -16.632 1.00 90.31 87 SER A CA 1
ATOM 658 C C . SER A 1 87 ? 11.874 -6.533 -15.924 1.00 90.31 87 SER A C 1
ATOM 660 O O . SER A 1 87 ? 12.974 -6.374 -16.457 1.00 90.31 87 SER A O 1
ATOM 662 N N . ILE A 1 88 ? 11.567 -5.998 -14.737 1.00 88.81 88 ILE A N 1
ATOM 663 C CA . ILE A 1 88 ? 12.453 -5.065 -14.017 1.00 88.81 88 ILE A CA 1
ATOM 664 C C . ILE A 1 88 ? 13.221 -5.713 -12.861 1.00 88.81 88 ILE A C 1
ATOM 666 O O . ILE A 1 88 ? 14.270 -5.205 -12.470 1.00 88.81 88 ILE A O 1
ATOM 670 N N . ALA A 1 89 ? 12.731 -6.835 -12.335 1.00 88.06 89 ALA A N 1
ATOM 671 C CA . ALA A 1 89 ? 13.323 -7.563 -11.219 1.00 88.06 89 ALA A CA 1
ATOM 672 C C . ALA A 1 89 ? 13.191 -9.089 -11.416 1.00 88.06 89 ALA A C 1
ATOM 674 O O . ALA A 1 89 ? 12.449 -9.748 -10.688 1.00 88.06 89 ALA A O 1
ATOM 675 N N . PRO A 1 90 ? 13.903 -9.694 -12.385 1.00 88.06 90 PRO A N 1
ATOM 676 C CA . PRO A 1 90 ? 13.869 -11.142 -12.582 1.00 88.06 90 PRO A CA 1
ATOM 677 C C . PRO A 1 90 ? 14.183 -11.905 -11.286 1.00 88.06 90 PRO A C 1
ATOM 679 O O . PRO A 1 90 ? 15.163 -11.600 -10.608 1.00 88.06 90 PRO A O 1
ATOM 682 N N . GLY A 1 91 ? 13.353 -12.895 -10.949 1.00 87.19 91 GLY A N 1
ATOM 683 C CA . GLY A 1 91 ? 13.483 -13.677 -9.712 1.00 87.19 91 GLY A CA 1
ATOM 684 C C . GLY A 1 91 ? 12.781 -13.077 -8.485 1.00 87.19 91 GLY A C 1
ATOM 685 O O . GLY A 1 91 ? 12.842 -13.670 -7.413 1.00 87.19 91 GLY A O 1
ATOM 686 N N . TRP A 1 92 ? 12.067 -11.950 -8.615 1.00 89.44 92 TRP A N 1
ATOM 687 C CA . TRP A 1 92 ? 11.341 -11.295 -7.512 1.00 89.44 92 TRP A C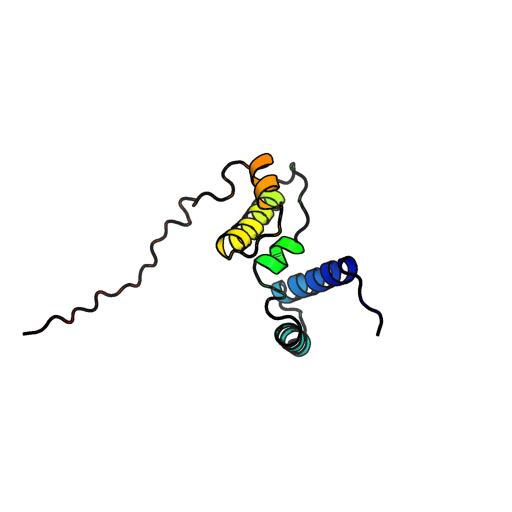A 1
ATOM 688 C C . TRP A 1 92 ? 10.373 -12.213 -6.743 1.00 89.44 92 TRP A C 1
ATOM 690 O O . TRP A 1 92 ? 10.131 -12.001 -5.557 1.00 89.44 92 TRP A O 1
ATOM 700 N N . SER A 1 93 ? 9.796 -13.219 -7.405 1.00 87.81 93 SER A N 1
ATOM 701 C CA . SER A 1 93 ? 8.835 -14.144 -6.802 1.00 87.81 93 SER A CA 1
ATOM 702 C C . SER A 1 93 ? 9.480 -15.380 -6.173 1.00 87.81 93 SER A C 1
ATOM 704 O O . SER A 1 93 ? 8.774 -16.173 -5.550 1.00 87.81 93 SER A O 1
ATOM 706 N N . GLU A 1 94 ? 10.785 -15.595 -6.346 1.00 84.38 94 GLU A N 1
ATOM 707 C CA . GLU A 1 94 ? 11.450 -16.802 -5.852 1.00 84.38 94 GLU A CA 1
ATOM 708 C C . GLU A 1 94 ? 11.468 -16.829 -4.315 1.00 84.38 94 GLU A C 1
ATOM 710 O O . GLU A 1 94 ? 11.632 -15.779 -3.690 1.00 84.38 94 GLU A O 1
ATOM 715 N N . PRO A 1 95 ? 11.255 -17.995 -3.671 1.00 67.94 95 PRO A N 1
ATOM 716 C CA . PRO A 1 95 ? 11.512 -18.176 -2.244 1.00 67.94 95 PRO A CA 1
ATOM 717 C C . PRO A 1 95 ? 12.948 -17.759 -1.941 1.00 67.94 95 PRO A C 1
ATOM 719 O O . PRO A 1 95 ? 13.903 -18.346 -2.446 1.00 67.94 95 PRO A O 1
ATOM 722 N N . THR A 1 96 ? 13.104 -16.716 -1.133 1.00 65.62 96 THR A N 1
ATOM 723 C CA . THR A 1 96 ? 14.402 -16.401 -0.549 1.00 65.62 96 THR A CA 1
ATOM 724 C C . THR A 1 96 ? 14.674 -17.432 0.542 1.00 65.62 96 THR A C 1
ATOM 726 O O . THR A 1 96 ? 13.738 -17.984 1.117 1.00 65.62 96 THR A O 1
ATOM 729 N N . ALA A 1 97 ? 15.936 -17.668 0.899 1.00 59.03 97 ALA A N 1
ATOM 730 C CA . ALA A 1 97 ? 16.274 -18.580 1.999 1.00 59.03 97 ALA A CA 1
ATOM 731 C C . ALA A 1 97 ? 15.613 -18.201 3.352 1.00 59.03 97 ALA A C 1
ATOM 733 O O . ALA A 1 97 ? 15.605 -19.006 4.279 1.00 59.03 97 ALA A O 1
ATOM 734 N N . ALA A 1 98 ? 15.047 -16.991 3.479 1.00 56.25 98 ALA A N 1
ATOM 735 C CA . ALA A 1 98 ? 14.239 -16.573 4.626 1.00 56.25 98 ALA A CA 1
ATOM 736 C C . ALA A 1 98 ? 12.811 -17.168 4.627 1.00 56.25 98 ALA A C 1
ATOM 738 O O . ALA A 1 98 ? 12.221 -17.325 5.692 1.00 56.25 98 ALA A O 1
ATOM 739 N N . ASP A 1 99 ? 12.275 -17.549 3.463 1.00 56.94 99 ASP A N 1
ATOM 740 C CA . ASP A 1 99 ? 10.965 -18.205 3.316 1.00 56.94 99 ASP A CA 1
ATOM 741 C C . ASP A 1 99 ? 11.031 -19.721 3.566 1.00 56.94 99 ASP A C 1
ATOM 743 O O . ASP A 1 99 ? 10.006 -20.371 3.757 1.00 56.94 99 ASP A O 1
ATOM 747 N N . GLU A 1 100 ? 12.238 -20.294 3.601 1.00 51.91 100 GLU A N 1
ATOM 748 C CA . GLU A 1 100 ? 12.503 -21.699 3.938 1.00 51.91 100 GLU A CA 1
ATOM 749 C C . GLU A 1 100 ? 12.562 -21.958 5.454 1.00 51.91 100 GLU A C 1
ATOM 751 O O . GLU A 1 100 ? 13.094 -22.982 5.884 1.00 51.91 100 GLU A O 1
ATOM 756 N N . GLN A 1 101 ? 12.012 -21.081 6.301 1.00 46.59 101 GLN A N 1
ATOM 757 C CA . GLN A 1 101 ? 11.709 -21.492 7.671 1.00 46.59 101 GLN A CA 1
ATOM 758 C C . GLN A 1 101 ? 10.559 -22.509 7.620 1.00 46.59 101 GLN A C 1
ATOM 760 O O . GLN A 1 101 ? 9.424 -22.123 7.331 1.00 46.59 101 GLN A O 1
ATOM 765 N N . PRO A 1 102 ? 10.805 -23.805 7.905 1.00 46.97 102 PRO A N 1
ATOM 766 C CA . PRO A 1 102 ? 9.714 -24.751 8.000 1.00 46.97 102 PRO A CA 1
ATOM 767 C C . PRO A 1 102 ? 8.821 -24.277 9.143 1.00 46.97 102 PRO A C 1
ATOM 769 O O . PRO A 1 102 ? 9.318 -23.884 10.203 1.00 46.97 102 PRO A O 1
ATOM 772 N N . ALA A 1 103 ? 7.509 -24.308 8.925 1.00 53.69 103 ALA A N 1
ATOM 773 C CA . ALA A 1 103 ? 6.523 -24.206 9.984 1.00 53.69 103 ALA A CA 1
ATOM 774 C C . ALA A 1 103 ? 6.823 -25.289 11.033 1.00 53.69 103 ALA A C 1
ATOM 776 O O . ALA A 1 103 ? 6.406 -26.440 10.927 1.00 53.69 103 ALA A O 1
ATOM 777 N N . ALA A 1 104 ? 7.626 -24.932 12.028 1.00 53.72 104 ALA A N 1
ATOM 778 C CA . ALA A 1 104 ? 7.917 -25.751 13.179 1.00 53.72 104 ALA A CA 1
ATOM 779 C C . ALA A 1 104 ? 6.716 -25.684 14.126 1.00 53.72 104 ALA A C 1
ATOM 781 O O . ALA A 1 104 ? 6.784 -24.977 15.121 1.00 53.72 104 ALA A O 1
ATOM 782 N N . ASP A 1 105 ? 5.625 -26.384 13.802 1.00 52.09 105 ASP A N 1
ATOM 783 C CA . ASP A 1 105 ? 4.752 -27.007 14.810 1.00 52.09 105 ASP A CA 1
ATOM 784 C C . ASP A 1 105 ? 3.763 -28.015 14.189 1.00 52.09 105 ASP A C 1
ATOM 786 O O . ASP A 1 105 ? 2.551 -27.931 14.363 1.00 52.09 105 ASP A O 1
ATOM 790 N N . GLU A 1 106 ? 4.266 -29.030 13.486 1.00 49.12 106 GLU A N 1
ATOM 791 C CA . GLU A 1 106 ? 3.559 -30.314 13.478 1.00 49.12 106 GLU A CA 1
ATOM 792 C C . GLU A 1 106 ? 4.163 -31.176 14.585 1.00 49.12 106 GLU A C 1
ATOM 794 O O . GLU A 1 106 ? 5.116 -31.934 14.393 1.00 49.12 106 GLU A O 1
ATOM 799 N N . LYS A 1 107 ? 3.624 -31.022 15.801 1.00 49.16 107 LYS A N 1
ATOM 800 C CA . LYS A 1 107 ? 3.755 -32.045 16.844 1.00 49.16 107 LYS A CA 1
ATOM 801 C C . LYS A 1 107 ? 3.373 -33.386 16.203 1.00 49.16 107 LYS A C 1
ATOM 803 O O . LYS A 1 107 ? 2.263 -33.476 15.672 1.00 49.16 107 LYS A O 1
ATOM 808 N N . PRO A 1 108 ? 4.208 -34.437 16.268 1.00 47.25 108 PRO A N 1
ATOM 809 C CA . PRO A 1 108 ? 3.748 -35.749 15.866 1.00 47.25 108 PRO A CA 1
ATOM 810 C C . PRO A 1 108 ? 2.637 -36.136 16.840 1.00 47.25 108 PRO A C 1
ATOM 812 O O . PRO A 1 108 ? 2.867 -36.301 18.040 1.00 47.25 108 PRO A O 1
ATOM 815 N N . VAL A 1 109 ? 1.412 -36.236 16.331 1.00 57.94 109 VAL A N 1
ATOM 816 C CA . VAL A 1 109 ? 0.338 -36.959 17.003 1.00 57.94 109 VAL A CA 1
ATOM 817 C C . VAL A 1 109 ? 0.734 -38.434 17.014 1.00 57.94 109 VAL A C 1
ATOM 819 O O . VAL A 1 109 ? 0.349 -39.210 16.145 1.00 57.94 109 VAL A O 1
ATOM 822 N N . GLU A 1 110 ? 1.545 -38.836 17.996 1.00 51.75 110 GLU A N 1
ATOM 823 C CA . GLU A 1 110 ? 1.637 -40.241 18.379 1.00 51.75 110 GLU A CA 1
ATOM 824 C C . GLU A 1 110 ? 0.273 -40.655 18.938 1.00 51.75 110 GLU A C 1
ATOM 826 O O . GLU A 1 110 ? -0.070 -40.480 20.106 1.00 51.75 110 GLU A O 1
ATOM 831 N N . SER A 1 111 ? -0.554 -41.174 18.046 1.00 52.69 111 SER A N 1
ATOM 832 C CA . SER A 1 111 ? -1.661 -42.053 18.369 1.00 52.69 111 SER A CA 1
ATOM 833 C C . SER A 1 111 ? -1.633 -43.169 17.342 1.00 52.69 111 SER A C 1
ATOM 835 O O . SER A 1 111 ? -2.153 -43.056 16.238 1.00 52.69 111 SER A O 1
ATOM 837 N N . THR A 1 112 ? -0.956 -44.251 17.702 1.00 56.16 112 THR A N 1
ATOM 838 C CA . THR A 1 112 ? -1.137 -45.565 17.086 1.00 56.16 112 THR A CA 1
ATOM 839 C C . THR A 1 112 ? -1.040 -46.602 18.202 1.00 56.16 112 THR A C 1
ATOM 841 O O . THR A 1 112 ? 0.034 -47.036 18.594 1.00 56.16 112 THR A O 1
ATOM 844 N N . GLU A 1 113 ? -2.199 -46.816 18.821 1.00 53.41 113 GLU A N 1
ATOM 845 C CA . GLU A 1 113 ? -2.859 -48.112 19.030 1.00 53.41 113 GLU A CA 1
ATOM 846 C C . GLU A 1 113 ? -1.990 -49.373 19.257 1.00 53.41 113 GLU A C 1
ATOM 848 O O . GLU A 1 113 ? -1.336 -49.851 18.331 1.00 53.41 113 GLU A O 1
ATOM 853 N N . ALA A 1 114 ? -2.094 -49.956 20.464 1.00 50.81 114 ALA A N 1
ATOM 854 C CA . ALA A 1 114 ? -2.400 -51.378 20.727 1.00 50.81 114 ALA A CA 1
ATOM 855 C C . ALA A 1 114 ? -2.657 -51.622 22.228 1.00 50.81 114 ALA A C 1
ATOM 857 O O . ALA A 1 114 ? -1.799 -51.225 23.050 1.00 50.81 114 ALA A O 1
#